Protein AF-A0A1W0B5V1-F1 (afdb_monomer)

Structure (mmCIF, N/CA/C/O backbone):
data_AF-A0A1W0B5V1-F1
#
_entry.id   AF-A0A1W0B5V1-F1
#
loop_
_atom_site.group_PDB
_atom_site.id
_atom_site.type_symbol
_atom_site.label_atom_id
_atom_site.label_alt_id
_atom_site.label_comp_id
_atom_site.label_asym_id
_atom_site.label_entity_id
_atom_site.label_seq_id
_atom_site.pdbx_PDB_ins_code
_atom_site.Cartn_x
_atom_site.Cartn_y
_atom_site.Cartn_z
_atom_site.occupancy
_atom_site.B_iso_or_equiv
_atom_site.auth_seq_id
_atom_site.auth_comp_id
_atom_site.auth_asym_id
_atom_site.auth_atom_id
_atom_site.pdbx_PDB_model_num
ATOM 1 N N . MET A 1 1 ? 6.720 -12.620 -9.433 1.00 63.44 1 MET A N 1
ATOM 2 C CA . MET A 1 1 ? 5.761 -11.648 -10.005 1.00 63.44 1 MET A CA 1
ATOM 3 C C . MET A 1 1 ? 5.355 -10.529 -9.042 1.00 63.44 1 MET A C 1
ATOM 5 O O . MET A 1 1 ? 5.247 -9.412 -9.506 1.00 63.44 1 MET A O 1
ATOM 9 N N . LEU A 1 2 ? 5.154 -10.766 -7.738 1.00 61.41 2 LEU A N 1
ATOM 10 C CA . LEU A 1 2 ? 5.532 -9.778 -6.694 1.00 61.41 2 LEU A CA 1
ATOM 11 C C . LEU A 1 2 ? 6.787 -10.287 -5.952 1.00 61.41 2 LEU A C 1
ATOM 13 O O . LEU A 1 2 ? 6.945 -10.145 -4.751 1.00 61.41 2 LEU A O 1
ATOM 17 N N . ASP A 1 3 ? 7.559 -11.092 -6.663 1.00 60.38 3 ASP A N 1
ATOM 18 C CA . ASP A 1 3 ? 8.381 -12.197 -6.179 1.00 60.38 3 ASP A CA 1
ATOM 19 C C . ASP A 1 3 ? 9.142 -12.654 -7.453 1.00 60.38 3 ASP A C 1
ATOM 21 O O . ASP A 1 3 ? 8.874 -13.722 -8.006 1.00 60.38 3 ASP A O 1
ATOM 25 N N . ASP A 1 4 ? 9.864 -11.722 -8.091 1.00 67.00 4 ASP A N 1
ATOM 26 C CA . ASP A 1 4 ? 10.434 -11.770 -9.452 1.00 67.00 4 ASP A CA 1
ATOM 27 C C . ASP A 1 4 ? 11.799 -11.063 -9.499 1.00 67.00 4 ASP A C 1
ATOM 29 O O . ASP A 1 4 ? 11.994 -10.051 -8.840 1.00 67.00 4 ASP A O 1
ATOM 33 N N . GLU A 1 5 ? 12.729 -11.522 -10.339 1.00 66.31 5 GLU A N 1
ATOM 34 C CA . GLU A 1 5 ? 14.064 -10.898 -10.471 1.00 66.31 5 GLU A CA 1
ATOM 35 C C . GLU A 1 5 ? 14.053 -9.608 -11.326 1.00 66.31 5 GLU A C 1
ATOM 37 O O . GLU A 1 5 ? 15.102 -9.031 -11.619 1.00 66.31 5 GLU A O 1
ATOM 42 N N . ILE A 1 6 ? 12.874 -9.163 -11.782 1.00 74.69 6 ILE A N 1
ATOM 43 C CA . ILE A 1 6 ? 12.696 -8.002 -12.662 1.00 74.69 6 ILE A CA 1
ATOM 44 C C . ILE A 1 6 ? 11.696 -7.027 -12.031 1.00 74.69 6 ILE A C 1
ATOM 46 O O . ILE A 1 6 ? 10.492 -7.127 -12.262 1.00 74.69 6 ILE A O 1
ATOM 50 N N . VAL A 1 7 ? 12.215 -6.023 -11.318 1.00 75.88 7 VAL A N 1
ATOM 51 C CA . VAL A 1 7 ? 11.470 -4.959 -10.605 1.00 75.88 7 VAL A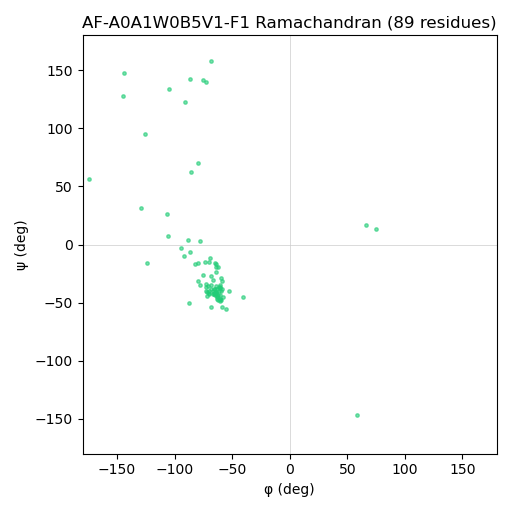 CA 1
ATOM 52 C C . VAL A 1 7 ? 10.267 -4.411 -11.384 1.00 75.88 7 VAL A C 1
ATOM 54 O O . VAL A 1 7 ? 9.170 -4.287 -10.850 1.00 75.88 7 VAL A O 1
ATOM 57 N N . ASN A 1 8 ? 10.438 -4.129 -12.681 1.00 78.69 8 ASN A N 1
ATOM 58 C CA . ASN A 1 8 ? 9.369 -3.584 -13.529 1.00 78.69 8 ASN A CA 1
ATOM 59 C C . ASN A 1 8 ? 8.147 -4.519 -13.629 1.00 78.69 8 ASN A C 1
ATOM 61 O O . ASN A 1 8 ? 7.020 -4.037 -13.678 1.00 78.69 8 ASN A O 1
ATOM 65 N N . VAL A 1 9 ? 8.356 -5.841 -13.629 1.00 80.12 9 VAL A N 1
ATOM 66 C CA . VAL A 1 9 ? 7.269 -6.836 -13.644 1.00 80.12 9 VAL A CA 1
ATOM 67 C C . VAL A 1 9 ? 6.502 -6.808 -12.322 1.00 80.12 9 VAL A C 1
ATOM 69 O O . VAL A 1 9 ? 5.283 -6.970 -12.324 1.00 80.12 9 VAL A O 1
ATOM 72 N N . GLU A 1 10 ? 7.187 -6.549 -11.205 1.00 82.62 10 GLU A N 1
ATOM 73 C CA . GLU A 1 10 ? 6.553 -6.402 -9.892 1.00 82.62 10 GLU A CA 1
ATOM 74 C C . GLU A 1 10 ? 5.761 -5.103 -9.764 1.00 82.62 10 GLU A C 1
ATOM 76 O O . GLU A 1 10 ? 4.644 -5.109 -9.250 1.00 82.62 10 GLU A O 1
ATOM 81 N N . VAL A 1 11 ? 6.297 -4.001 -10.292 1.00 84.81 11 VAL A N 1
ATOM 82 C CA . VAL A 1 11 ? 5.618 -2.699 -10.345 1.00 84.81 11 VAL A CA 1
ATOM 83 C C . VAL A 1 11 ? 4.356 -2.770 -11.213 1.00 84.81 11 VAL A C 1
ATOM 85 O O . VAL A 1 11 ? 3.296 -2.306 -10.783 1.00 84.81 11 VAL A O 1
ATOM 88 N N . ASP A 1 12 ? 4.432 -3.402 -12.389 1.00 87.12 12 ASP A N 1
ATOM 89 C CA . ASP A 1 12 ? 3.271 -3.638 -13.258 1.00 87.12 12 ASP A CA 1
ATOM 90 C C . ASP A 1 12 ? 2.239 -4.560 -12.577 1.00 87.12 12 ASP A C 1
ATOM 92 O O . ASP A 1 12 ? 1.034 -4.292 -12.615 1.00 87.12 12 ASP A O 1
ATOM 96 N N . ALA A 1 13 ? 2.685 -5.625 -11.899 1.00 86.56 13 ALA A N 1
ATOM 97 C CA . ALA A 1 13 ? 1.804 -6.532 -11.160 1.00 86.56 13 ALA A CA 1
ATOM 98 C C . ALA A 1 13 ? 1.110 -5.838 -9.975 1.00 86.56 13 ALA A C 1
ATOM 100 O O . ALA A 1 13 ? -0.093 -6.027 -9.771 1.00 86.56 13 ALA A O 1
ATOM 101 N N . ALA A 1 14 ? 1.833 -5.003 -9.225 1.00 87.25 14 ALA A N 1
ATOM 102 C CA . ALA A 1 14 ? 1.288 -4.201 -8.135 1.00 87.25 14 ALA A CA 1
ATOM 103 C C . ALA A 1 14 ? 0.266 -3.173 -8.646 1.00 87.25 14 ALA A C 1
ATOM 105 O O . ALA A 1 14 ? -0.797 -3.021 -8.047 1.00 87.25 14 ALA A O 1
ATOM 106 N N . GLU A 1 15 ? 0.513 -2.518 -9.784 1.00 90.44 15 GLU A N 1
ATOM 107 C CA . GLU A 1 15 ? -0.475 -1.629 -10.404 1.00 90.44 15 GLU A CA 1
ATOM 108 C C . GLU A 1 15 ? -1.739 -2.381 -10.846 1.00 90.44 15 GLU A C 1
ATOM 110 O O . GLU A 1 15 ? -2.851 -1.920 -10.577 1.00 90.44 15 GLU A O 1
ATOM 115 N N . VAL A 1 16 ? -1.601 -3.549 -11.480 1.00 92.75 16 VAL A N 1
ATOM 116 C CA . VAL A 1 16 ? -2.747 -4.387 -11.874 1.00 92.75 16 VAL A CA 1
ATOM 117 C C . VAL A 1 16 ? -3.555 -4.822 -10.645 1.00 92.75 16 VAL A C 1
ATOM 119 O O . VAL A 1 16 ? -4.786 -4.729 -10.656 1.00 92.75 16 VAL A O 1
ATOM 122 N N . LEU A 1 17 ? -2.891 -5.235 -9.562 1.00 90.88 17 LEU A N 1
ATOM 123 C CA . LEU A 1 17 ? -3.540 -5.618 -8.304 1.00 90.88 17 LEU A CA 1
ATOM 124 C C . LEU A 1 17 ? -4.218 -4.431 -7.603 1.00 90.88 17 LEU A C 1
ATOM 126 O O . LEU A 1 17 ? -5.344 -4.584 -7.129 1.00 90.88 17 LEU A O 1
ATOM 130 N N . ALA A 1 18 ? -3.602 -3.248 -7.591 1.00 89.44 18 ALA A N 1
ATOM 131 C CA . ALA A 1 18 ? -4.195 -2.036 -7.026 1.00 89.44 18 ALA A CA 1
ATOM 132 C C . ALA A 1 18 ? -5.429 -1.573 -7.824 1.00 89.44 18 ALA A C 1
ATOM 134 O O . ALA A 1 18 ? -6.455 -1.229 -7.238 1.00 89.44 18 ALA A O 1
ATOM 135 N N . ARG A 1 19 ? -5.365 -1.611 -9.163 1.00 91.44 19 ARG A N 1
ATOM 136 C CA . ARG A 1 19 ? -6.468 -1.200 -10.053 1.00 91.44 19 ARG A CA 1
ATOM 137 C C . ARG A 1 19 ? -7.640 -2.180 -10.087 1.00 91.44 19 ARG A C 1
ATOM 139 O O . ARG A 1 19 ? -8.775 -1.745 -10.274 1.00 91.44 19 ARG A O 1
ATOM 146 N N . HIS A 1 20 ? -7.384 -3.485 -9.968 1.00 90.81 20 HIS A N 1
ATOM 147 C CA . HIS A 1 20 ? -8.387 -4.519 -10.264 1.00 90.81 20 HIS A CA 1
ATOM 148 C C . HIS A 1 20 ? -8.679 -5.495 -9.113 1.00 90.81 20 HIS A C 1
ATOM 150 O O . HIS A 1 20 ? -9.713 -6.158 -9.145 1.00 90.81 20 HIS A O 1
ATOM 156 N N . GLY A 1 21 ? -7.826 -5.576 -8.087 1.00 84.00 21 GLY A N 1
ATOM 157 C CA . GLY A 1 21 ? -8.019 -6.455 -6.926 1.00 84.00 21 GLY A CA 1
ATOM 158 C C . GLY A 1 21 ? -8.747 -5.818 -5.731 1.00 84.00 21 GLY A C 1
ATOM 159 O O . GLY A 1 21 ? -9.097 -6.529 -4.787 1.00 84.00 21 GLY A O 1
ATOM 160 N N . GLY A 1 22 ? -8.980 -4.499 -5.734 1.00 85.50 22 GLY A N 1
ATOM 161 C CA . GLY A 1 22 ? -9.647 -3.782 -4.633 1.00 85.50 22 GLY A CA 1
ATOM 162 C C . GLY A 1 22 ? -8.924 -3.937 -3.283 1.00 85.50 22 GLY A C 1
ATOM 163 O O . GLY A 1 22 ? -7.703 -4.081 -3.254 1.00 85.50 22 GLY A O 1
ATOM 164 N N . LYS A 1 23 ? -9.670 -3.965 -2.159 1.00 87.12 23 LYS A N 1
ATOM 165 C CA . LYS A 1 23 ? -9.102 -4.172 -0.801 1.00 87.12 23 LYS A CA 1
ATOM 166 C C . LYS A 1 23 ? -8.218 -5.429 -0.732 1.00 87.12 23 LYS A C 1
ATOM 168 O O . LYS A 1 23 ? -7.149 -5.374 -0.140 1.00 87.12 23 LYS A O 1
ATOM 173 N N . ALA A 1 24 ? -8.606 -6.533 -1.379 1.00 88.44 24 ALA A N 1
ATOM 174 C CA . ALA A 1 24 ? -7.819 -7.772 -1.375 1.00 88.44 24 ALA A CA 1
ATOM 175 C C . ALA A 1 24 ? -6.510 -7.656 -2.182 1.00 88.44 24 ALA A C 1
ATOM 177 O O . ALA A 1 24 ? -5.460 -8.108 -1.724 1.00 88.44 24 ALA A O 1
ATOM 178 N N . GLY A 1 25 ? -6.553 -7.013 -3.354 1.00 90.38 25 GLY A N 1
ATOM 179 C CA . GLY A 1 25 ? -5.358 -6.717 -4.150 1.00 90.38 25 GLY A CA 1
ATOM 180 C C . GLY A 1 25 ? -4.378 -5.828 -3.391 1.00 90.38 25 GLY A C 1
ATOM 181 O O . GLY A 1 25 ? -3.203 -6.162 -3.284 1.00 90.38 25 GLY A O 1
ATOM 182 N N . LEU A 1 26 ? -4.878 -4.753 -2.778 1.00 89.50 26 LEU A N 1
ATOM 183 C CA . LEU A 1 26 ? -4.065 -3.839 -1.979 1.00 89.50 26 LEU A CA 1
ATOM 184 C C . LEU A 1 26 ? -3.434 -4.533 -0.761 1.00 89.50 26 LEU A C 1
ATOM 186 O O . LEU A 1 26 ? -2.224 -4.446 -0.575 1.00 89.50 26 LEU A O 1
ATOM 190 N N . LEU A 1 27 ? -4.209 -5.306 0.008 1.00 91.00 27 LEU A N 1
ATOM 191 C CA . LEU A 1 27 ? -3.696 -6.104 1.133 1.00 91.00 27 LEU A CA 1
ATOM 192 C C . LEU A 1 27 ? -2.636 -7.138 0.714 1.00 91.00 27 LEU A C 1
ATOM 194 O O . LEU A 1 27 ? -1.750 -7.451 1.506 1.00 91.00 27 LEU A O 1
ATOM 198 N N . THR A 1 28 ? -2.687 -7.635 -0.526 1.00 92.38 28 THR A N 1
ATOM 199 C CA . THR A 1 28 ? -1.659 -8.535 -1.081 1.00 92.38 28 THR A CA 1
ATOM 200 C C . THR A 1 28 ? -0.343 -7.797 -1.357 1.00 92.38 28 THR A C 1
ATOM 202 O O . THR A 1 28 ? 0.727 -8.360 -1.142 1.00 92.38 28 THR A O 1
ATOM 205 N N . ILE A 1 29 ? -0.403 -6.533 -1.791 1.00 91.00 29 ILE A N 1
ATOM 206 C CA . ILE A 1 29 ? 0.790 -5.699 -2.015 1.00 91.00 29 ILE A CA 1
ATOM 207 C C . ILE A 1 29 ? 1.401 -5.270 -0.672 1.00 91.00 29 ILE A C 1
ATOM 209 O O . ILE A 1 29 ? 2.614 -5.321 -0.508 1.00 91.00 29 ILE A O 1
ATOM 213 N N . LEU A 1 30 ? 0.577 -4.925 0.322 1.00 90.81 30 LEU A N 1
ATOM 214 C CA . LEU A 1 30 ? 1.037 -4.558 1.671 1.00 90.81 30 LEU A CA 1
ATOM 215 C C . LEU A 1 30 ? 1.728 -5.733 2.389 1.00 90.81 30 LEU A C 1
ATOM 217 O O . LEU A 1 30 ? 2.798 -5.560 2.965 1.00 90.81 30 LEU A O 1
ATOM 221 N N . GLU A 1 31 ? 1.167 -6.941 2.267 1.00 91.56 31 GLU A N 1
ATOM 222 C CA . GLU A 1 31 ? 1.768 -8.214 2.710 1.00 91.56 31 GLU A CA 1
ATOM 223 C C . GLU A 1 31 ? 3.083 -8.556 1.978 1.00 91.56 31 GLU A C 1
ATOM 225 O O . GLU A 1 31 ? 3.861 -9.395 2.437 1.00 91.56 31 GLU A O 1
ATOM 230 N N . ASN A 1 32 ? 3.339 -7.947 0.818 1.00 88.94 32 ASN A N 1
ATOM 231 C CA . ASN A 1 32 ? 4.602 -8.084 0.099 1.00 88.94 32 ASN A CA 1
ATOM 232 C C . ASN A 1 32 ? 5.629 -7.044 0.567 1.00 88.94 32 ASN A C 1
ATOM 234 O O . ASN A 1 32 ? 6.728 -7.429 0.955 1.00 88.94 32 ASN A O 1
ATOM 238 N N . LEU A 1 33 ? 5.239 -5.764 0.619 1.00 87.81 33 LEU A N 1
ATOM 239 C CA . LEU A 1 33 ? 6.082 -4.647 1.057 1.00 87.81 33 LEU A CA 1
ATOM 240 C C . LEU A 1 33 ? 6.665 -4.877 2.457 1.00 87.81 33 LEU A C 1
ATOM 242 O O . LEU A 1 33 ? 7.881 -4.926 2.610 1.00 87.81 33 LEU A O 1
ATOM 246 N N . GLY A 1 34 ? 5.828 -5.125 3.471 1.00 88.12 34 GLY A N 1
ATOM 247 C CA . GLY A 1 34 ? 6.317 -5.282 4.849 1.00 88.12 34 GLY A CA 1
ATOM 248 C C . GLY A 1 34 ? 7.123 -6.561 5.103 1.00 88.12 34 GLY A C 1
ATOM 249 O O . GLY A 1 34 ? 7.840 -6.660 6.096 1.00 88.12 34 GLY A O 1
ATOM 250 N N . ARG A 1 35 ? 7.061 -7.536 4.186 1.00 87.06 35 ARG A N 1
ATOM 251 C CA . ARG A 1 35 ? 7.931 -8.727 4.170 1.00 87.06 35 ARG A CA 1
ATOM 252 C C . ARG A 1 35 ? 9.322 -8.425 3.586 1.00 87.06 35 ARG A C 1
ATOM 254 O O . ARG A 1 35 ? 10.235 -9.235 3.731 1.00 87.06 35 ARG A O 1
ATOM 261 N N . ARG A 1 36 ? 9.460 -7.288 2.899 1.00 81.56 36 ARG A N 1
ATOM 262 C CA . ARG A 1 36 ? 10.598 -6.842 2.080 1.00 81.56 36 ARG A CA 1
ATOM 263 C C . ARG A 1 36 ? 11.046 -5.422 2.477 1.00 81.56 36 ARG A C 1
ATOM 265 O O . ARG A 1 36 ? 11.504 -4.662 1.632 1.00 81.56 36 ARG A O 1
ATOM 272 N N . GLY A 1 37 ? 10.904 -5.047 3.753 1.00 67.31 37 GLY A N 1
ATOM 273 C CA . GLY A 1 37 ? 11.099 -3.663 4.224 1.00 67.31 37 GLY A CA 1
ATOM 274 C C . GLY A 1 37 ? 12.517 -3.078 4.077 1.00 67.31 37 GLY A C 1
ATOM 275 O O . GLY A 1 37 ? 12.661 -1.864 4.115 1.00 67.31 37 GLY A O 1
ATOM 276 N N . ASP A 1 38 ? 13.543 -3.915 3.876 1.00 66.06 38 ASP A N 1
ATOM 277 C CA . ASP A 1 38 ? 14.928 -3.503 3.554 1.00 66.06 38 ASP A CA 1
ATOM 278 C C . ASP A 1 38 ? 15.295 -3.746 2.063 1.00 66.06 38 ASP A C 1
ATOM 280 O O . ASP A 1 38 ? 16.459 -3.631 1.672 1.00 66.06 38 ASP A O 1
ATOM 284 N N . ASP A 1 39 ? 14.330 -4.137 1.221 1.00 73.44 39 ASP A N 1
ATOM 285 C CA . ASP A 1 39 ? 14.524 -4.424 -0.207 1.00 73.44 39 ASP A CA 1
ATOM 286 C C . ASP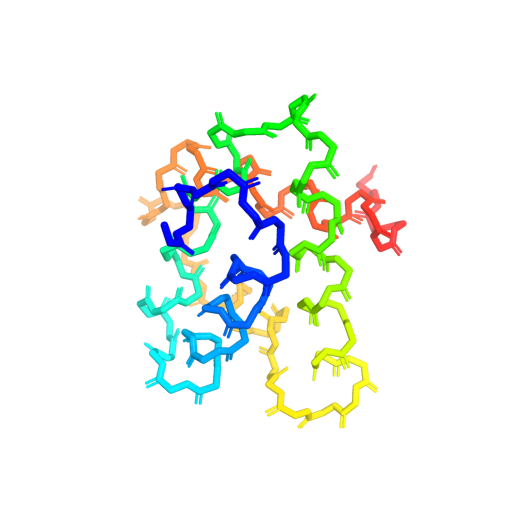 A 1 39 ? 14.295 -3.155 -1.047 1.00 73.44 39 ASP A C 1
ATOM 288 O O . ASP A 1 39 ? 13.216 -2.562 -1.014 1.00 73.44 39 ASP A O 1
ATOM 292 N N . GLY A 1 40 ? 15.295 -2.750 -1.834 1.00 65.12 40 GLY A N 1
ATOM 293 C CA . GLY A 1 40 ? 15.212 -1.557 -2.686 1.00 65.12 40 GLY A CA 1
ATOM 294 C C . GLY A 1 40 ? 14.165 -1.659 -3.801 1.00 65.12 40 GLY A C 1
ATOM 295 O O . GLY A 1 40 ? 13.763 -0.637 -4.355 1.00 65.12 40 GLY A O 1
ATOM 296 N N . ASP A 1 41 ? 13.682 -2.864 -4.107 1.00 74.50 41 ASP A N 1
ATOM 297 C CA . ASP A 1 41 ? 12.603 -3.073 -5.075 1.00 74.50 41 ASP A CA 1
ATOM 298 C C . ASP A 1 41 ? 11.224 -2.681 -4.496 1.00 74.50 41 ASP A C 1
ATOM 300 O O . ASP A 1 41 ? 10.341 -2.217 -5.231 1.00 74.50 41 ASP A O 1
ATOM 304 N N . SER A 1 42 ? 11.065 -2.733 -3.165 1.00 77.38 42 SER A N 1
ATOM 305 C CA . SER A 1 42 ? 9.870 -2.262 -2.445 1.00 77.38 42 SER A CA 1
ATOM 306 C C . SER A 1 42 ? 9.616 -0.766 -2.651 1.00 77.38 42 SER A C 1
ATOM 308 O O . SER A 1 42 ? 8.463 -0.359 -2.823 1.00 77.38 42 SER A O 1
ATOM 310 N N . ASP A 1 43 ? 10.674 0.053 -2.719 1.00 81.62 43 ASP A N 1
ATOM 311 C CA . ASP A 1 43 ? 10.570 1.497 -2.970 1.00 81.62 43 ASP A CA 1
ATOM 312 C C . ASP A 1 43 ? 9.870 1.792 -4.304 1.00 81.62 43 ASP A C 1
ATOM 314 O O . ASP A 1 43 ? 9.069 2.727 -4.391 1.00 81.62 43 ASP A O 1
ATOM 318 N N . TYR A 1 44 ? 10.120 1.004 -5.355 1.00 85.50 44 TYR A N 1
ATOM 319 C CA . TYR A 1 44 ? 9.493 1.219 -6.664 1.00 85.50 44 TYR A CA 1
ATOM 320 C C . TYR A 1 44 ? 7.996 0.889 -6.641 1.00 85.50 44 TYR A C 1
ATOM 322 O O . TYR A 1 44 ? 7.190 1.641 -7.199 1.00 85.50 44 TYR A O 1
ATOM 330 N N . ILE A 1 45 ? 7.606 -0.189 -5.953 1.00 88.19 45 ILE A N 1
ATOM 331 C CA . ILE A 1 45 ? 6.199 -0.563 -5.742 1.00 88.19 45 ILE A CA 1
ATOM 332 C C . ILE A 1 45 ? 5.480 0.522 -4.926 1.00 88.19 45 ILE A C 1
ATOM 334 O O . ILE A 1 45 ? 4.405 0.987 -5.317 1.00 88.19 45 ILE A O 1
ATOM 338 N N . ALA A 1 46 ? 6.084 0.982 -3.829 1.00 86.94 46 ALA A N 1
ATOM 339 C CA . ALA A 1 46 ? 5.504 2.001 -2.962 1.00 86.94 46 ALA A CA 1
ATOM 340 C C . ALA A 1 46 ? 5.381 3.372 -3.659 1.00 86.94 46 ALA A C 1
ATOM 342 O O . ALA A 1 46 ? 4.327 4.014 -3.593 1.00 86.94 46 ALA A O 1
ATOM 343 N N . ASN A 1 47 ? 6.394 3.784 -4.431 1.00 86.88 47 ASN A N 1
ATOM 344 C CA . ASN A 1 47 ? 6.310 4.969 -5.291 1.00 86.88 47 ASN A CA 1
ATOM 345 C C . ASN A 1 47 ? 5.212 4.830 -6.361 1.00 86.88 47 ASN A C 1
ATOM 347 O O . ASN A 1 47 ? 4.519 5.810 -6.655 1.00 86.88 47 ASN A O 1
ATOM 351 N N . ARG A 1 48 ? 4.989 3.629 -6.923 1.00 90.62 48 ARG A N 1
ATOM 352 C CA . ARG A 1 48 ? 3.897 3.405 -7.885 1.00 90.62 48 ARG A CA 1
ATOM 353 C C . ARG A 1 48 ? 2.525 3.547 -7.236 1.00 90.62 48 ARG A C 1
ATOM 355 O O . ARG A 1 48 ? 1.658 4.194 -7.822 1.00 90.62 48 ARG A O 1
ATOM 362 N N . LEU A 1 49 ? 2.338 3.013 -6.029 1.00 89.94 49 LEU A N 1
ATOM 363 C CA . LEU A 1 49 ? 1.106 3.184 -5.254 1.00 89.94 49 LEU A CA 1
ATOM 364 C C . LEU A 1 49 ? 0.829 4.662 -4.938 1.00 89.94 49 LEU A C 1
ATOM 366 O O . LEU A 1 49 ? -0.274 5.140 -5.196 1.00 89.94 49 LEU A O 1
ATOM 370 N N . ASN A 1 50 ? 1.835 5.411 -4.477 1.00 88.06 50 ASN A N 1
ATOM 371 C CA . ASN A 1 50 ? 1.711 6.851 -4.224 1.00 88.06 50 ASN A CA 1
ATOM 372 C C . ASN A 1 50 ? 1.334 7.627 -5.507 1.00 88.06 50 ASN A C 1
ATOM 374 O O . ASN A 1 50 ? 0.449 8.479 -5.492 1.00 88.06 50 ASN A O 1
ATOM 378 N N . ALA A 1 51 ? 1.913 7.270 -6.660 1.00 90.00 51 ALA A N 1
ATOM 379 C CA . ALA A 1 51 ? 1.548 7.868 -7.948 1.00 90.00 51 ALA A CA 1
ATOM 380 C C . ALA A 1 51 ? 0.110 7.534 -8.408 1.00 90.00 51 ALA A C 1
ATOM 382 O O . ALA A 1 51 ? -0.519 8.349 -9.091 1.00 90.00 51 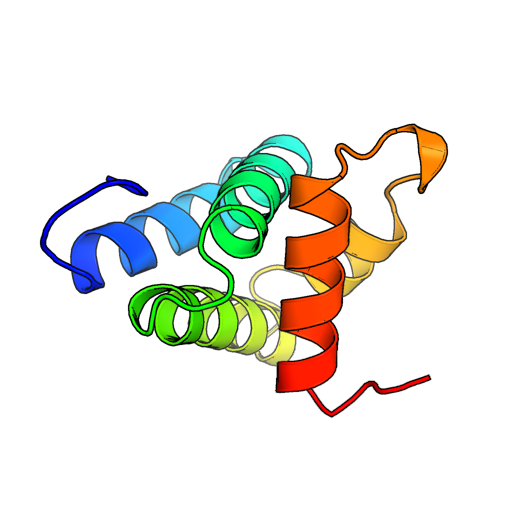ALA A O 1
ATOM 383 N N . LEU A 1 52 ? -0.433 6.363 -8.052 1.00 91.19 52 LEU A N 1
ATOM 384 C CA . LEU A 1 52 ? -1.829 5.992 -8.328 1.00 91.19 52 LEU A CA 1
ATOM 385 C C . LEU A 1 52 ? -2.821 6.757 -7.433 1.00 91.19 52 LEU A C 1
ATOM 387 O O . LEU A 1 52 ? -3.876 7.158 -7.925 1.00 91.19 52 LEU A O 1
ATOM 391 N N . ASP A 1 53 ? -2.453 7.011 -6.175 1.00 90.44 53 ASP A N 1
ATOM 392 C CA . ASP A 1 53 ? -3.217 7.821 -5.212 1.00 90.44 53 ASP A CA 1
ATOM 393 C C . ASP A 1 53 ? -3.230 9.304 -5.615 1.00 90.44 53 ASP A C 1
ATOM 395 O O . ASP A 1 53 ? -4.287 9.885 -5.861 1.00 90.44 53 ASP A O 1
ATOM 399 N N . ALA A 1 54 ? -2.048 9.892 -5.827 1.00 88.56 54 ALA A N 1
ATOM 400 C CA . ALA A 1 54 ? -1.878 11.300 -6.192 1.00 88.56 54 ALA A CA 1
ATOM 401 C C . ALA A 1 54 ? -2.472 11.673 -7.567 1.00 88.56 54 ALA A C 1
ATOM 403 O O . ALA A 1 54 ? -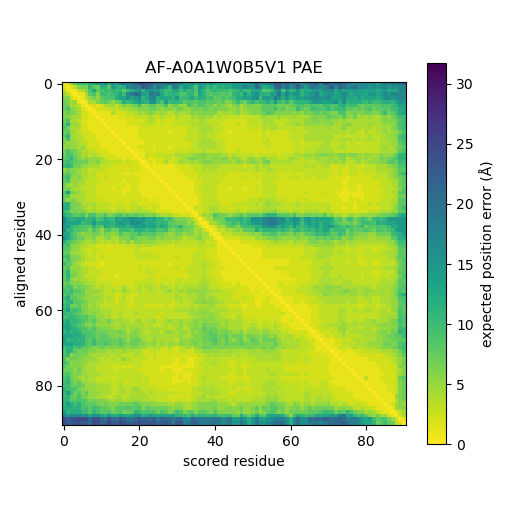2.716 12.849 -7.838 1.00 88.56 54 ALA A O 1
ATOM 404 N N . SER A 1 55 ? -2.717 10.689 -8.441 1.00 92.12 55 SER A N 1
ATOM 405 C CA . SER A 1 55 ? -3.426 10.880 -9.717 1.00 92.12 55 SER A CA 1
ATOM 406 C C . SER A 1 55 ? -4.933 10.592 -9.646 1.00 92.12 55 SER A C 1
ATOM 408 O O . SER A 1 55 ? -5.628 10.768 -10.648 1.00 92.12 55 SER A O 1
ATOM 410 N N . GLY A 1 56 ? -5.451 10.147 -8.495 1.00 89.62 56 GLY A N 1
ATOM 411 C CA . GLY A 1 56 ? -6.843 9.719 -8.325 1.00 89.62 56 GLY A CA 1
ATOM 412 C C . GLY A 1 56 ? -7.205 8.452 -9.112 1.00 89.62 56 GLY A C 1
ATOM 413 O O . GLY A 1 56 ? -8.384 8.180 -9.333 1.00 89.62 56 GLY A O 1
ATOM 414 N N . ALA A 1 57 ? -6.209 7.690 -9.574 1.00 88.88 57 ALA A N 1
ATOM 415 C CA . ALA A 1 57 ? -6.398 6.490 -10.386 1.00 88.88 57 ALA A CA 1
ATOM 416 C C . ALA A 1 57 ? -6.783 5.260 -9.547 1.00 88.88 57 ALA A C 1
ATOM 418 O O . ALA A 1 57 ? -7.500 4.387 -10.040 1.00 88.88 57 ALA A O 1
ATOM 419 N N . VAL A 1 58 ? -6.307 5.199 -8.300 1.00 90.44 58 VAL A N 1
ATOM 420 C CA . VAL A 1 58 ? -6.731 4.264 -7.246 1.00 90.44 58 VAL A CA 1
ATOM 421 C C . VAL A 1 58 ? -6.660 5.035 -5.922 1.00 90.44 58 VAL A C 1
ATOM 423 O O . VAL A 1 58 ? -5.605 5.596 -5.654 1.00 90.44 58 VAL A O 1
ATOM 426 N N . PRO A 1 59 ? -7.711 5.075 -5.082 1.00 89.25 59 PRO A N 1
ATOM 427 C CA . PRO A 1 59 ? -7.666 5.745 -3.779 1.00 89.25 59 PRO A CA 1
ATOM 428 C C . PRO A 1 59 ? -6.964 4.839 -2.752 1.00 89.25 59 P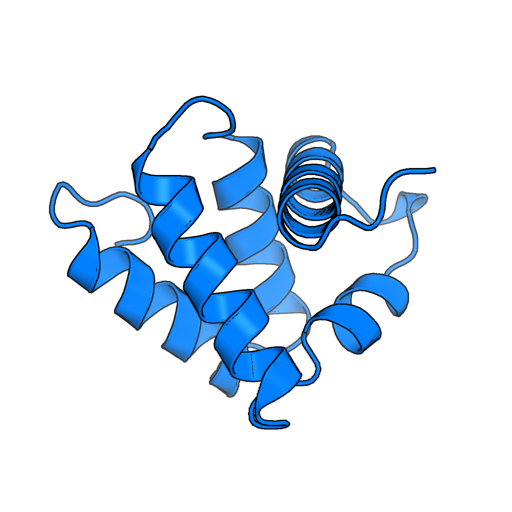RO A C 1
ATOM 430 O O . PRO A 1 59 ? -7.599 4.223 -1.895 1.00 89.25 59 PRO A O 1
ATOM 433 N N . VAL A 1 60 ? -5.650 4.672 -2.908 1.00 88.44 60 VAL A N 1
ATOM 434 C CA . VAL A 1 60 ? -4.830 3.708 -2.161 1.00 88.44 60 VAL A CA 1
ATOM 435 C C . VAL A 1 60 ? -4.905 3.982 -0.661 1.00 88.44 60 VAL A C 1
ATOM 437 O O . VAL A 1 60 ? -5.139 3.056 0.114 1.00 88.44 60 VAL A O 1
ATOM 440 N N . PHE A 1 61 ? -4.744 5.236 -0.234 1.00 85.06 61 PHE A N 1
ATOM 441 C CA . PHE A 1 61 ? -4.662 5.551 1.194 1.00 85.06 61 PHE A CA 1
ATOM 442 C C 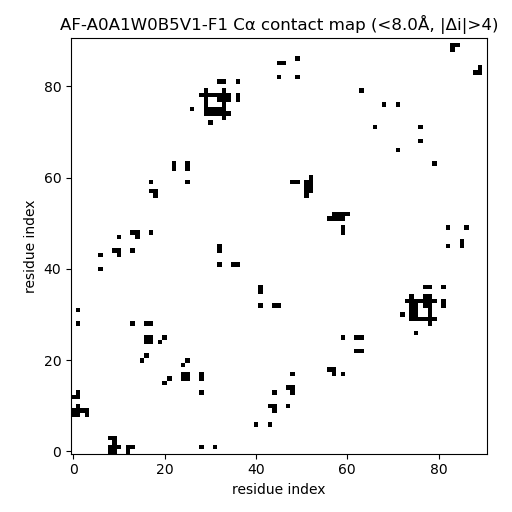. PHE A 1 61 ? -6.036 5.549 1.879 1.00 85.06 61 PHE A C 1
ATOM 444 O O . PHE A 1 61 ? -6.133 5.038 2.994 1.00 85.06 61 PHE A O 1
ATOM 451 N N . ASP A 1 62 ? -7.111 5.971 1.203 1.00 87.38 62 ASP A N 1
ATOM 452 C CA . ASP A 1 62 ? -8.484 5.787 1.709 1.00 87.38 62 ASP A CA 1
ATOM 453 C C . ASP A 1 62 ? -8.820 4.294 1.874 1.00 87.38 62 ASP A C 1
ATOM 455 O O . ASP A 1 62 ? -9.428 3.891 2.867 1.00 87.38 62 ASP A O 1
ATOM 459 N N . LEU A 1 63 ? -8.391 3.448 0.928 1.00 83.75 63 LEU A N 1
ATOM 460 C CA . LEU A 1 63 ? -8.576 1.999 1.017 1.00 83.75 63 LEU A CA 1
ATOM 461 C C . LEU A 1 63 ? -7.782 1.391 2.182 1.00 83.75 63 LEU A C 1
ATOM 463 O O . LEU A 1 63 ? -8.328 0.525 2.864 1.00 83.75 63 LEU A O 1
ATOM 467 N N . MET A 1 64 ? -6.559 1.857 2.463 1.00 83.00 64 MET A N 1
ATOM 468 C CA . MET A 1 64 ? -5.801 1.437 3.655 1.00 83.00 64 MET A CA 1
ATOM 469 C C . M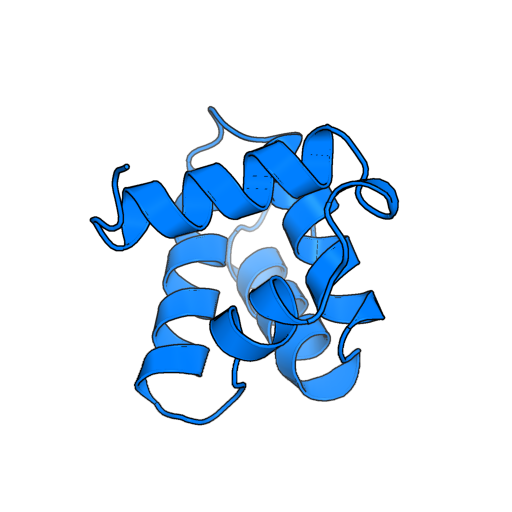ET A 1 64 ? -6.486 1.871 4.956 1.00 83.00 64 MET A C 1
ATOM 471 O O . MET A 1 64 ? -6.616 1.064 5.871 1.00 83.00 64 MET A O 1
ATOM 475 N N . LEU A 1 65 ? -6.984 3.109 5.025 1.00 82.12 65 LEU A N 1
ATOM 476 C CA . LEU A 1 65 ? -7.729 3.629 6.181 1.00 82.12 65 LEU A CA 1
ATOM 477 C C 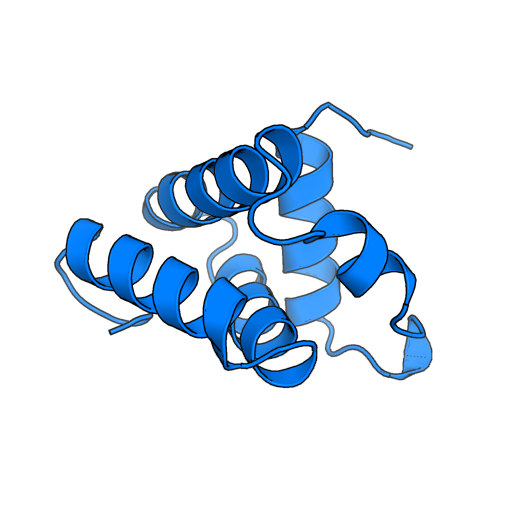. LEU A 1 65 ? -9.121 2.983 6.357 1.00 82.12 65 LEU A C 1
ATOM 479 O O . LEU A 1 65 ? -9.746 3.156 7.399 1.00 82.12 65 LEU A O 1
ATOM 483 N N . SER A 1 66 ? -9.603 2.226 5.363 1.00 86.44 66 SER A N 1
ATOM 484 C CA . SER A 1 66 ? -10.842 1.431 5.428 1.00 86.44 66 SER A CA 1
ATOM 485 C C . SER A 1 66 ? -10.656 0.002 5.970 1.00 86.44 66 SER A C 1
ATOM 487 O O . SER A 1 66 ? -11.601 -0.795 5.969 1.00 86.44 66 SER A O 1
ATOM 489 N N . VAL A 1 67 ? -9.442 -0.357 6.399 1.00 84.50 67 VAL A N 1
ATOM 490 C CA . VAL A 1 67 ? -9.141 -1.648 7.033 1.00 84.50 67 VAL A CA 1
ATOM 491 C C . VAL A 1 67 ? -8.968 -1.447 8.533 1.00 84.50 67 VAL A C 1
ATOM 493 O O . VAL A 1 67 ? -8.291 -0.513 8.953 1.00 84.50 67 VAL A O 1
ATOM 496 N N . ASP A 1 68 ? -9.591 -2.314 9.330 1.00 86.38 68 ASP A N 1
ATOM 497 C CA . ASP A 1 68 ? -9.398 -2.313 10.779 1.00 86.38 68 ASP A CA 1
ATOM 498 C C . ASP A 1 68 ? -8.004 -2.870 11.108 1.00 86.38 68 ASP A C 1
ATOM 500 O O . ASP A 1 68 ? -7.553 -3.824 10.472 1.00 86.38 68 ASP A O 1
ATOM 504 N N . GLU A 1 69 ? -7.300 -2.294 12.081 1.00 84.00 69 GLU A N 1
ATOM 505 C CA . GLU A 1 69 ? -5.918 -2.693 12.385 1.00 84.00 69 GLU A CA 1
ATOM 506 C C . GLU A 1 69 ? -5.852 -4.115 12.973 1.00 84.00 69 GLU A C 1
ATOM 508 O O . GLU A 1 69 ? -4.880 -4.838 12.744 1.00 84.00 69 GLU A O 1
ATOM 513 N N . ASP A 1 70 ? -6.931 -4.559 13.625 1.00 88.00 70 ASP A N 1
ATOM 514 C CA . ASP A 1 70 ? -7.107 -5.935 14.103 1.00 88.00 70 ASP A CA 1
ATOM 515 C C . ASP A 1 70 ? -7.405 -6.949 12.967 1.00 88.00 70 ASP A C 1
ATOM 517 O O . ASP A 1 70 ? -7.261 -8.155 13.177 1.00 88.00 70 ASP A O 1
ATOM 521 N N . GLU A 1 71 ? -7.778 -6.506 11.752 1.00 87.56 71 GLU A N 1
ATOM 522 C CA . GLU A 1 71 ? -7.888 -7.378 10.560 1.00 87.56 71 GLU A CA 1
ATOM 523 C C . GLU A 1 71 ? -6.531 -7.620 9.865 1.00 87.56 71 GLU A C 1
ATOM 525 O O . GLU A 1 71 ? -6.424 -8.527 9.034 1.00 87.56 71 GLU A O 1
ATOM 530 N N . LEU A 1 72 ? -5.507 -6.807 10.152 1.00 90.56 72 LEU A N 1
ATOM 531 C CA . LEU A 1 72 ? -4.240 -6.801 9.416 1.00 90.56 72 LEU A CA 1
ATOM 532 C C . LEU A 1 72 ? -3.227 -7.824 9.944 1.00 90.56 72 LEU A C 1
ATOM 534 O O . LEU A 1 72 ? -3.024 -7.969 11.152 1.00 90.56 72 LEU A O 1
ATOM 538 N N . SER A 1 73 ? -2.484 -8.446 9.025 1.00 92.69 73 SER A N 1
ATOM 539 C CA . SER A 1 73 ? -1.244 -9.147 9.371 1.00 92.69 73 SER A CA 1
ATOM 540 C C . SER A 1 73 ? -0.157 -8.156 9.812 1.00 92.69 73 SER A C 1
ATOM 542 O O . SER A 1 73 ? -0.158 -6.986 9.423 1.00 92.69 73 SER A O 1
ATOM 544 N N . GLU A 1 74 ? 0.835 -8.629 10.568 1.00 92.44 74 GLU A N 1
ATOM 545 C CA . GLU A 1 74 ? 1.985 -7.798 10.952 1.00 92.44 74 GLU A CA 1
ATOM 546 C C . GLU A 1 74 ? 2.763 -7.291 9.722 1.00 92.44 74 GLU A C 1
ATOM 548 O O . GLU A 1 74 ? 3.168 -6.132 9.689 1.00 92.44 74 GLU A O 1
ATOM 553 N N . ASN A 1 75 ? 2.881 -8.101 8.661 1.00 91.44 75 ASN A N 1
ATOM 554 C CA . ASN A 1 75 ? 3.494 -7.678 7.396 1.00 91.44 75 ASN A CA 1
ATOM 555 C C . ASN A 1 75 ? 2.671 -6.579 6.705 1.00 91.44 75 ASN A C 1
ATOM 557 O O . ASN A 1 75 ? 3.239 -5.641 6.156 1.00 91.44 75 ASN A O 1
ATOM 561 N N . GLN A 1 76 ? 1.338 -6.643 6.754 1.00 91.69 76 GLN A N 1
ATOM 562 C CA . GLN A 1 76 ? 0.485 -5.591 6.197 1.00 91.69 76 GLN A CA 1
ATOM 563 C C . GLN A 1 76 ? 0.597 -4.287 6.997 1.00 91.69 76 GLN A C 1
ATOM 565 O O . GLN A 1 76 ? 0.657 -3.220 6.391 1.00 91.69 76 GLN A O 1
ATOM 570 N N . LYS A 1 77 ? 0.697 -4.353 8.332 1.00 91.06 77 LYS A N 1
ATOM 571 C CA . LYS A 1 77 ? 0.953 -3.177 9.187 1.00 91.06 77 LYS A CA 1
ATOM 572 C C . LYS A 1 77 ? 2.305 -2.533 8.872 1.00 91.06 77 LYS A C 1
ATOM 574 O O . LYS A 1 77 ? 2.372 -1.311 8.742 1.00 91.06 77 LYS A O 1
ATOM 579 N N . LEU A 1 78 ? 3.350 -3.344 8.686 1.00 89.06 78 LEU A N 1
ATOM 580 C CA . LEU A 1 78 ? 4.666 -2.884 8.229 1.00 89.06 78 LEU A CA 1
ATOM 581 C C . LEU A 1 78 ? 4.555 -2.196 6.857 1.00 89.06 78 LEU A C 1
ATOM 583 O O . LEU A 1 78 ? 4.872 -1.018 6.756 1.00 89.06 78 LEU A O 1
ATOM 587 N N . GLY A 1 79 ? 3.961 -2.843 5.849 1.00 88.50 79 GLY A N 1
ATOM 588 C CA . GLY A 1 79 ? 3.788 -2.245 4.517 1.00 88.50 79 GLY A CA 1
ATOM 589 C C . GLY A 1 79 ? 2.973 -0.939 4.500 1.00 88.50 79 GLY A C 1
ATOM 590 O O . GLY A 1 79 ? 3.248 -0.056 3.688 1.00 88.50 79 GLY A O 1
ATOM 591 N N . ILE A 1 80 ? 2.000 -0.773 5.409 1.00 88.75 80 ILE A N 1
ATOM 592 C CA . ILE A 1 80 ? 1.268 0.495 5.600 1.00 88.75 80 ILE A CA 1
ATOM 593 C C . ILE A 1 80 ? 2.167 1.570 6.223 1.00 88.75 80 ILE A C 1
ATOM 595 O O . ILE A 1 80 ? 2.109 2.727 5.802 1.00 88.75 80 ILE A O 1
ATOM 599 N N . ARG A 1 81 ? 2.983 1.220 7.225 1.00 86.44 81 ARG A N 1
ATOM 600 C CA . ARG A 1 81 ? 3.957 2.140 7.831 1.00 86.44 81 ARG A CA 1
ATOM 601 C C . ARG A 1 81 ? 4.968 2.610 6.786 1.00 86.44 81 ARG A C 1
ATOM 603 O O . ARG A 1 81 ? 5.155 3.812 6.642 1.00 86.44 81 ARG A O 1
ATOM 610 N N . ASP A 1 82 ? 5.540 1.689 6.022 1.00 83.38 82 ASP A N 1
ATOM 611 C CA . ASP A 1 82 ? 6.598 1.979 5.050 1.00 83.38 82 ASP A CA 1
ATOM 612 C C . ASP A 1 82 ? 6.079 2.920 3.935 1.00 83.38 82 ASP A C 1
ATOM 614 O O . ASP A 1 82 ? 6.737 3.892 3.560 1.00 83.38 82 ASP A O 1
ATOM 618 N N . LEU A 1 83 ? 4.824 2.735 3.496 1.00 84.31 83 LEU A N 1
ATOM 619 C CA . LEU A 1 83 ? 4.120 3.668 2.600 1.00 84.31 83 LEU A CA 1
ATOM 620 C C . LEU A 1 83 ? 3.870 5.060 3.205 1.00 84.31 83 LEU A C 1
ATOM 622 O O . LEU A 1 83 ? 3.905 6.051 2.472 1.00 84.31 83 LEU A O 1
ATOM 626 N N . ARG A 1 84 ? 3.594 5.155 4.512 1.00 83.62 84 ARG A N 1
ATOM 627 C CA . ARG A 1 84 ? 3.415 6.440 5.214 1.00 83.62 84 ARG A CA 1
ATOM 628 C C . ARG A 1 84 ? 4.743 7.175 5.375 1.00 83.62 84 ARG A C 1
ATOM 630 O O . ARG A 1 84 ? 4.805 8.368 5.080 1.00 83.62 84 ARG A O 1
ATOM 637 N N . GLU A 1 85 ? 5.807 6.471 5.763 1.00 81.00 85 GLU A N 1
ATOM 638 C CA . GLU A 1 85 ? 7.163 7.025 5.874 1.00 81.00 85 GLU A CA 1
ATOM 639 C C . GLU A 1 85 ? 7.630 7.601 4.526 1.00 81.00 85 GLU A C 1
ATOM 641 O O . GLU A 1 85 ? 8.050 8.759 4.467 1.00 81.00 85 GLU A O 1
ATOM 646 N N . LEU A 1 86 ? 7.422 6.872 3.421 1.00 75.69 86 LEU A N 1
ATOM 647 C CA . LEU A 1 86 ? 7.705 7.348 2.059 1.00 75.69 86 LEU A CA 1
ATOM 648 C C . LEU A 1 86 ? 6.860 8.554 1.613 1.00 75.69 86 LEU A C 1
ATOM 650 O O . LEU A 1 86 ? 7.293 9.309 0.738 1.00 75.69 86 LEU A O 1
ATOM 654 N N . ARG A 1 87 ? 5.676 8.780 2.201 1.00 74.62 87 ARG A N 1
ATOM 655 C CA . ARG A 1 87 ? 4.877 9.997 1.958 1.00 74.62 87 ARG A CA 1
ATOM 656 C C . ARG A 1 87 ? 5.250 11.170 2.876 1.00 74.62 87 ARG A C 1
ATOM 658 O O . ARG A 1 87 ? 4.725 12.266 2.690 1.00 74.62 87 ARG A O 1
ATOM 665 N N . GLY A 1 88 ? 6.133 10.956 3.855 1.00 74.88 88 GLY A N 1
ATOM 666 C CA . GLY A 1 88 ? 6.427 11.910 4.929 1.00 74.88 88 GLY A CA 1
ATOM 667 C C . GLY A 1 88 ? 5.336 11.995 6.006 1.00 74.88 88 GLY A C 1
ATOM 668 O O . GLY A 1 88 ? 5.355 12.919 6.818 1.00 74.88 88 GLY A O 1
ATOM 669 N N . GLU A 1 89 ? 4.389 11.053 6.032 1.00 66.56 89 GLU A N 1
ATOM 670 C CA . GLU A 1 89 ? 3.286 10.976 7.001 1.00 66.56 89 GLU A CA 1
ATOM 671 C C . GLU A 1 89 ? 3.726 10.245 8.283 1.00 66.56 89 GLU A C 1
ATOM 673 O O . GLU A 1 89 ? 3.211 9.184 8.641 1.00 66.56 89 GLU A O 1
ATOM 678 N N . TRP A 1 90 ? 4.709 10.825 8.975 1.00 51.88 90 TRP A N 1
ATOM 679 C CA . TRP A 1 90 ? 5.183 10.350 10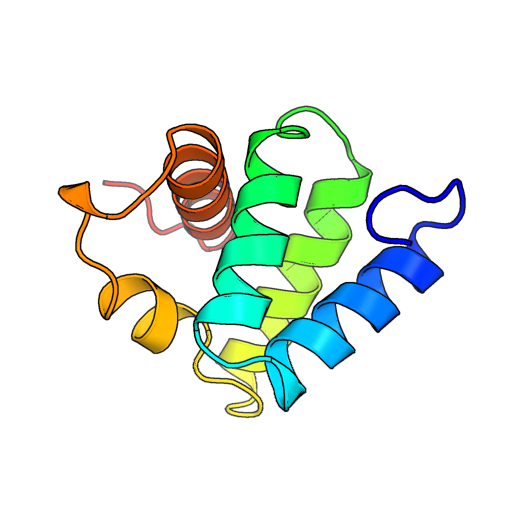.280 1.00 51.88 90 TRP A CA 1
ATOM 680 C C . TRP A 1 90 ? 4.186 10.716 11.405 1.00 51.88 90 TRP A C 1
ATOM 682 O O . TRP A 1 90 ? 3.640 11.825 11.367 1.00 51.88 90 TRP A O 1
ATOM 692 N N . PRO A 1 91 ? 3.950 9.841 12.405 1.00 52.56 91 PRO A N 1
ATOM 693 C CA . PRO A 1 91 ? 3.247 10.191 13.649 1.00 52.56 91 PRO A CA 1
ATOM 694 C C . PRO A 1 91 ? 4.064 11.090 14.600 1.00 52.56 91 PRO A C 1
ATOM 696 O O . PRO A 1 91 ? 5.303 10.919 14.672 1.00 52.56 91 PRO A O 1
#

Mean predicted aligned error: 5.01 Å

Solvent-accessible surface area (backbone atoms only — not comparable to full-atom values): 5044 Å² total; per-residue (Å²): 68,91,73,57,100,47,60,68,56,28,36,52,44,47,50,50,26,46,70,70,40,48,71,64,25,42,52,53,48,22,45,42,33,30,72,33,76,89,40,77,62,40,55,55,41,47,53,50,49,51,55,30,33,81,67,69,71,31,66,51,64,64,54,56,72,70,50,60,75,90,78,50,52,72,33,28,53,42,20,53,48,55,50,26,54,76,69,67,60,69,136

Organism: NCBI:txid1538463

Secondary structure (DSSP, 8-state):
--S-S-HHHHHHHHHHHHHHSHHHHHHHHHHHHTTSTT-HHHHHHHHHHHHHHHTTSS-HHHHHHTS-GGGS-HHHHHHHHHHHHHHT---

Sequence (91 aa):
MLDDEIVNVEVDAAEVLARHGGKAGLLTILENLGRRGDDGDSDYIANRLNALDASGAVPVFDLMLSVDEDELSENQKLGIRDLRELRGEWP

Foldseek 3Di:
DCPDPDLVVVLVQLVCLQQPVQLNSLLVLLLSLLVQVVPPSSVSNLVSLVVCCVVVVGVNVVSVVVDDPVNHDPSSVSSNVSSCVSVVNDD

pLDDT: mean 83.59, std 9.26, range [51.88, 92.75]

Nearest PDB structures (foldseek):
  2bnx-assembly1_A  TM=4.134E-01  e=1.844E+00  Mus musculus
  3obv-assembly1_B  TM=4.523E-01  e=2.808E+00  Mus musculus
  1z2c-assembly2_D-3  TM=4.130E-01  e=2.399E+00  Mus musculus
  4uwx-assembly1_A  TM=4.401E-01  e=3.465E+00  Mus musculus

Radius of gyration: 11.8 Å; Cα contacts (8 Å, |Δi|>4): 105; chains: 1; bounding box: 26×24×28 Å